Protein 6RGN (pdb70)

Foldseek 3Di:
DVLLLQLQLVDCVLVVLLDDPVRPDDDPLVVQLVVLSNVCSVVRNQDLPSLVSNVVSLVCCCVPPVVSCVVRVPCVVSNVVNSVVSVVVNVVD

B-factor: mean 24.51, std 10.78, range [9.85, 60.2]

Radius of gyration: 12.69 Å; Cα contacts (8 Å, |Δi|>4): 89; chains: 1; bounding box: 38×23×26 Å

Sequence (93 aa):
HPSMRLLEPNNDEFVRSVASPRLHHSSEALREEVKHDVRQFQASGDRRSLQQLRDLEVALNHWEASQPREFAKRGGMVAELRTAIDAYKQQLHEQ

Solvent-accessible surface area: 5615 Å² total; per-residue (Å²): 129,104,0,37,71,1,0,88,63,146,28,61,44,2,31,159,40,0,62,17,126,172,154,89,143,18,12,133,8,0,111,87,0,55,94,8,1,88,77,0,8,79,41,37,15,175,36,43,128,42,0,115,62,0,50,94,10,0,67,104,0,78,82,51,66,90,215,24,33,87,113,14,12,79,49,3,76,54,0,62,56,0,2,93,16,9,48,110,86,35,108,121,176

Nearest PDB structures (foldseek):
  6rgn-assembly1_A  TM=1.011E+00  e=4.089E-13  Bordetella pertussis

Secondary structure (DSSP, 8-state):
-GGGGGGSTT--HHHHHT--TT-PPPPHHHHHHHHHHHHHHHTTS--HHHHHHHHHHHHHHHHH-HHHHHHH-TTHHHHHHHHHHHHHHHHH-

Organism: Bordetella pertussis (strain Tohama I / ATCC BAA-589 / NCTC 13251) (NCBI:txid257313)

Structure (mmCIF, N/CA/C/O backbone):
data_6RGN
#
_entry.id   6RGN
#
_cell.length_a   51.428
_cell.length_b   51.428
_cell.length_c   82.712
_cell.angle_alpha   90.00
_cell.angle_beta   90.00
_cell.angle_gamma   90.00
#
_symmetry.space_group_name_H-M   'P 43 21 2'
#
loop_
_entity.id
_entity.type
_entity.pdbx_description
1 polymer 'DUF3120 domain-containing protein'
2 non-polymer 'SULFATE ION'
3 non-polymer 'SODIUM ION'
4 water water
#
loop_
_atom_site.group_PDB
_atom_site.id
_atom_site.type_symbol
_atom_site.label_atom_id
_atom_site.label_alt_id
_atom_site.label_comp_id
_atom_site.label_asym_id
_atom_site.label_entity_id
_atom_site.label_seq_id
_atom_site.pdbx_PDB_ins_code
_atom_site.Cartn_x
_atom_site.Cartn_y
_atom_site.Cartn_z
_atom_site.occupancy
_atom_site.B_iso_or_equiv
_atom_site.auth_seq_id
_atom_site.auth_comp_id
_atom_site.auth_asym_id
_atom_site.auth_atom_id
_atom_site.pdbx_PDB_model_num
ATOM 1 N N . HIS A 1 49 ? -4.650 12.620 -12.240 1.00 53.78 29 HIS A N 1
ATOM 2 C CA . HIS A 1 49 ? -3.528 13.297 -11.553 1.00 51.65 29 HIS A CA 1
ATOM 3 C C . HIS A 1 49 ? -2.321 13.413 -12.491 1.00 48.66 29 HIS A C 1
ATOM 4 O O . HIS A 1 49 ? -1.754 12.401 -12.885 1.00 44.81 29 HIS A O 1
ATOM 11 N N . PRO A 1 50 ? -1.876 14.641 -12.854 1.00 48.03 30 PRO A N 1
ATOM 12 C CA . PRO A 1 50 ? -0.769 14.820 -13.795 1.00 45.25 30 PRO A CA 1
ATOM 13 C C . PRO A 1 50 ? 0.594 14.249 -13.387 1.00 40.16 30 PRO A C 1
ATOM 14 O O . PRO A 1 50 ? 1.377 14.056 -14.325 1.00 39.43 30 PRO A O 1
ATOM 18 N N . SER A 1 51 ? 0.843 13.975 -12.081 1.00 35.17 31 SER A N 1
ATOM 19 C CA . SER A 1 51 ? 2.028 13.239 -11.569 1.00 30.39 31 SER A CA 1
ATOM 20 C C . SER A 1 51 ? 2.160 11.914 -12.323 1.00 27.61 31 SER A C 1
ATOM 21 O O . SER A 1 51 ? 3.329 11.509 -12.559 1.00 23.85 31 SER A O 1
ATOM 24 N N . MET A 1 52 ? 1.022 11.262 -12.617 1.00 27.27 32 MET A N 1
ATOM 25 C CA . MET A 1 52 ? 1.023 9.924 -13.260 1.00 26.96 32 MET A CA 1
ATOM 26 C C . MET A 1 52 ? 1.804 9.935 -14.586 1.00 26.69 32 MET A C 1
ATOM 27 O O . MET A 1 52 ? 2.227 8.836 -15.000 1.00 26.14 32 MET A O 1
ATOM 32 N N . ARG A 1 53 ? 2.018 11.090 -15.228 1.00 27.36 33 ARG A N 1
ATOM 33 C CA . ARG A 1 53 ? 2.771 11.093 -16.513 1.00 28.30 33 ARG A CA 1
ATOM 34 C C . ARG A 1 53 ? 4.165 10.526 -16.237 1.00 25.42 33 ARG A C 1
ATOM 35 O O . ARG A 1 53 ? 4.698 9.898 -17.126 1.00 25.48 33 ARG A O 1
ATOM 43 N N . LEU A 1 54 ? 4.682 10.657 -15.014 1.00 22.54 34 LEU A N 1
ATOM 44 C CA . LEU A 1 54 ? 6.064 10.280 -14.700 1.00 20.93 34 LEU A CA 1
ATOM 45 C C . LEU A 1 54 ? 6.282 8.763 -14.782 1.00 19.68 34 LEU A C 1
ATOM 46 O O . LEU A 1 54 ? 7.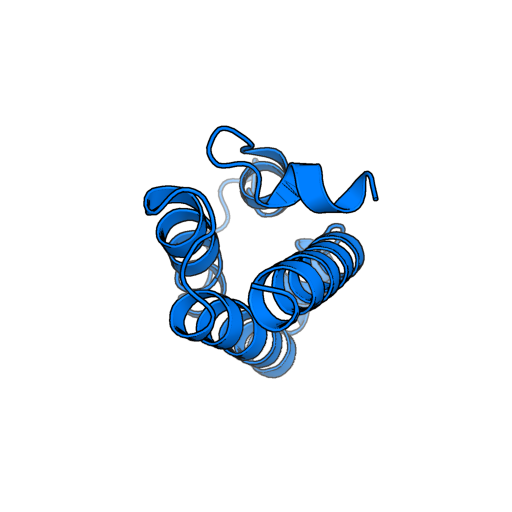474 8.364 -14.948 1.00 18.74 34 LEU A O 1
ATOM 51 N N . LEU A 1 55 ? 5.239 7.931 -14.697 1.00 19.24 35 LEU A N 1
ATOM 52 C CA . LEU A 1 55 ? 5.461 6.489 -14.877 1.00 19.79 35 LEU A CA 1
ATOM 53 C C . LEU A 1 55 ? 4.692 5.949 -16.078 1.00 21.80 35 LEU A C 1
ATOM 54 O O . LEU A 1 55 ? 4.695 4.707 -16.242 1.00 22.58 35 LEU A O 1
ATOM 59 N N . GLU A 1 56 ? 4.085 6.813 -16.873 1.00 24.28 36 GLU A N 1
ATOM 60 C CA . GLU A 1 56 ? 3.590 6.466 -18.225 1.00 27.21 36 GLU A CA 1
ATOM 61 C C . GLU A 1 56 ? 4.760 5.831 -18.970 1.00 26.36 36 GLU A C 1
ATOM 62 O O . GLU A 1 56 ? 5.885 6.321 -18.837 1.00 24.45 36 GLU A O 1
ATOM 68 N N . PRO A 1 57 ? 4.548 4.690 -19.677 1.00 26.40 37 PRO A N 1
ATOM 69 C CA . PRO A 1 57 ? 5.664 3.863 -20.112 1.00 26.14 37 PRO A CA 1
ATOM 70 C C . PRO A 1 57 ? 6.670 4.567 -21.004 1.00 26.98 37 PRO A C 1
ATOM 71 O O . PRO A 1 57 ? 7.815 4.310 -20.768 1.00 26.84 37 PRO A O 1
ATOM 75 N N . ASN A 1 58 ? 6.245 5.487 -21.868 1.00 28.30 38 ASN A N 1
ATOM 76 C CA . ASN A 1 58 ? 7.157 6.240 -22.743 1.00 30.02 38 ASN A CA 1
ATOM 77 C C . ASN A 1 58 ? 7.833 7.435 -22.059 1.00 28.33 38 ASN A C 1
ATOM 78 O O . ASN A 1 58 ? 8.680 7.998 -22.706 1.00 30.15 38 ASN A O 1
ATOM 83 N N . ASN A 1 59 ? 7.433 7.839 -20.861 1.00 25.14 39 ASN A N 1
ATOM 84 C CA . ASN A 1 59 ? 7.888 9.099 -20.222 1.00 24.31 39 ASN A CA 1
ATOM 85 C C . ASN A 1 59 ? 9.341 8.945 -19.732 1.00 22.93 39 ASN A C 1
ATOM 86 O O . ASN A 1 59 ? 9.662 7.905 -19.170 1.00 21.40 39 ASN A O 1
ATOM 91 N N . ASP A 1 60 ? 10.208 9.902 -20.023 1.00 24.44 40 ASP A N 1
ATOM 92 C CA . ASP A 1 60 ? 11.635 9.898 -19.605 1.00 24.04 40 ASP A CA 1
ATOM 93 C C . ASP A 1 60 ? 11.942 11.098 -18.674 1.00 23.30 40 ASP A C 1
ATOM 94 O O . ASP A 1 60 ? 13.120 11.355 -18.415 1.00 22.07 40 ASP A O 1
ATOM 99 N N . GLU A 1 61 ? 10.935 11.848 -18.215 1.00 23.07 41 GLU A N 1
ATOM 100 C CA . GLU A 1 61 ? 11.204 13.084 -17.433 1.00 23.13 41 GLU A CA 1
ATOM 101 C C . GLU A 1 61 ? 11.937 12.769 -16.130 1.00 20.34 41 GLU A C 1
ATOM 102 O O . GLU A 1 61 ? 12.946 13.447 -15.808 1.00 20.15 41 GLU A O 1
ATOM 108 N N . PHE A 1 62 ? 11.538 11.744 -15.412 1.00 18.58 42 PHE A N 1
ATOM 109 C CA . PHE A 1 62 ? 12.199 11.394 -14.136 1.00 16.20 42 PHE A CA 1
ATOM 110 C C . PHE A 1 62 ? 13.671 11.039 -14.385 1.00 16.39 42 PHE A C 1
ATOM 111 O O . PHE A 1 62 ? 14.590 11.678 -13.765 1.00 15.12 42 PHE A O 1
ATOM 119 N N . VAL A 1 63 ? 13.930 10.076 -15.267 1.00 16.68 43 VAL A N 1
ATOM 120 C CA . VAL A 1 63 ? 15.350 9.707 -15.558 1.00 17.87 43 VAL A CA 1
ATOM 121 C C . VAL A 1 63 ? 16.108 10.926 -16.104 1.00 19.31 43 VAL A C 1
ATOM 122 O O . VAL A 1 63 ? 17.337 11.028 -15.863 1.00 19.60 43 VAL A O 1
ATOM 126 N N . ARG A 1 64 ? 15.524 11.803 -16.902 1.00 21.65 44 ARG A N 1
ATOM 127 C CA . ARG A 1 64 ? 16.300 13.016 -17.323 1.00 23.93 44 ARG A CA 1
ATOM 128 C C . ARG A 1 64 ? 16.673 13.852 -16.081 1.00 21.67 44 ARG A C 1
ATOM 129 O O . ARG A 1 64 ? 17.720 14.535 -16.119 1.00 21.64 44 ARG A O 1
ATOM 137 N N . SER A 1 65 ? 15.777 13.950 -15.102 1.00 18.89 45 SER A N 1
ATOM 138 C CA . SER A 1 65 ? 15.902 14.880 -13.945 1.00 18.03 45 SER A CA 1
ATOM 139 C C . SER A 1 65 ? 17.057 14.423 -13.041 1.00 17.33 45 SER A C 1
ATOM 140 O O . SER A 1 65 ? 17.628 15.271 -12.343 1.00 17.27 45 SER A O 1
ATOM 143 N N . VAL A 1 66 ? 17.369 13.118 -13.049 1.00 17.18 46 VAL A N 1
ATOM 144 C CA . VAL A 1 66 ? 18.492 12.540 -12.269 1.00 16.81 46 VAL A CA 1
ATOM 145 C C . VAL A 1 66 ? 19.765 12.351 -13.127 1.00 19.26 46 VAL A C 1
ATOM 146 O O . VAL A 1 66 ? 20.735 11.725 -12.589 1.00 19.20 46 VAL A O 1
ATOM 150 N N . ALA A 1 67 ? 19.811 12.833 -14.360 1.00 21.25 47 ALA A N 1
ATOM 151 C CA . ALA A 1 67 ? 21.047 12.901 -15.186 1.00 23.74 47 ALA A CA 1
ATOM 152 C C . ALA A 1 67 ? 22.012 13.964 -14.662 1.00 24.54 47 ALA A C 1
ATOM 153 O O . ALA A 1 67 ? 21.534 14.963 -14.073 1.00 24.35 47 ALA A O 1
ATOM 155 N N . SER A 1 68 ? 23.321 13.718 -14.810 1.00 25.42 48 SER A N 1
ATOM 156 C CA . SER A 1 68 ? 24.393 14.707 -14.532 1.00 27.81 48 SER A CA 1
ATOM 157 C C . SER A 1 68 ? 25.004 15.156 -15.848 1.00 30.18 48 SER A C 1
ATOM 158 O O . SER A 1 68 ? 25.751 14.391 -16.449 1.00 33.73 48 SER A O 1
ATOM 161 N N . PRO A 1 69 ? 24.740 16.388 -16.348 1.00 31.49 49 PRO A N 1
ATOM 162 C CA . PRO A 1 69 ? 25.410 16.859 -17.553 1.00 34.46 49 PRO A CA 1
ATOM 163 C C . PRO A 1 69 ? 26.925 17.041 -17.353 1.00 36.17 49 PRO A C 1
ATOM 164 O O . PRO A 1 69 ? 27.666 16.887 -18.307 1.00 36.97 49 PRO A O 1
ATOM 168 N N . ARG A 1 70 ? 27.368 17.327 -16.126 1.00 34.99 50 ARG A N 1
ATOM 169 C CA . ARG A 1 70 ? 28.824 17.447 -15.816 1.00 37.45 50 ARG A CA 1
ATOM 170 C C . ARG A 1 70 ? 29.452 16.028 -15.781 1.00 39.37 50 ARG A C 1
ATOM 171 O O . ARG A 1 70 ? 30.690 15.928 -15.669 1.00 40.85 50 ARG A O 1
ATOM 179 N N . LEU A 1 71 ? 28.614 14.990 -15.932 1.00 40.70 51 LEU A N 1
ATOM 180 C CA . LEU A 1 71 ? 28.948 13.551 -16.183 1.00 43.14 51 LEU A CA 1
ATOM 181 C C . LEU A 1 71 ? 29.467 12.902 -14.891 1.00 42.97 51 LEU A C 1
ATOM 182 O O . LEU A 1 71 ? 30.114 11.862 -14.949 1.00 43.53 51 LEU A O 1
ATOM 187 N N . HIS A 1 72 ? 29.154 13.474 -13.736 1.00 41.88 52 HIS A N 1
ATOM 188 C CA . HIS A 1 72 ? 29.327 12.767 -12.438 1.00 39.84 52 HIS A CA 1
ATOM 189 C C . HIS A 1 72 ? 28.645 11.382 -12.527 1.00 39.08 52 HIS A C 1
ATOM 190 O O . HIS A 1 72 ? 27.473 11.311 -12.982 1.00 38.12 52 HIS A O 1
ATOM 197 N N . HIS A 1 73 ? 29.334 10.312 -12.113 1.00 40.27 53 HIS A N 1
ATOM 198 C CA . HIS A 1 73 ? 28.819 8.912 -12.116 1.00 40.49 53 HIS A CA 1
ATOM 199 C C . HIS A 1 73 ? 27.612 8.828 -11.147 1.00 35.36 53 HIS A C 1
ATOM 200 O O . HIS A 1 73 ? 27.644 9.527 -10.090 1.00 35.23 53 HIS A O 1
ATOM 207 N N . SER A 1 74 ? 26.553 8.083 -11.497 1.00 29.61 54 SER A N 1
ATOM 208 C CA . SER A 1 74 ? 25.413 7.839 -10.584 1.00 26.36 54 SER A CA 1
ATOM 209 C C . SER A 1 74 ? 25.782 6.754 -9.562 1.00 24.54 54 SER A C 1
ATOM 210 O O . SER A 1 74 ? 26.462 5.816 -9.941 1.00 25.27 54 SER A O 1
ATOM 213 N N . SER A 1 75 ? 25.371 6.895 -8.314 1.00 21.37 55 SER A N 1
ATOM 214 C CA . SER A 1 75 ? 25.556 5.863 -7.265 1.00 21.38 55 SER A C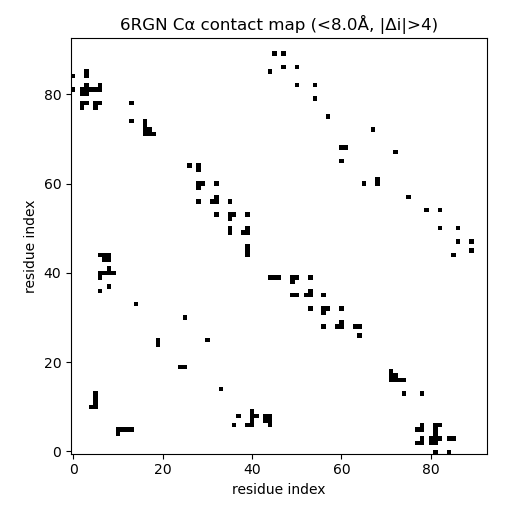A 1
ATOM 215 C C . SER A 1 75 ? 24.787 4.614 -7.695 1.00 20.89 55 SER A C 1
ATOM 216 O O . SER A 1 75 ? 23.839 4.744 -8.492 1.00 18.97 55 SER A O 1
ATOM 219 N N . GLU A 1 76 ? 25.163 3.468 -7.137 1.00 22.75 56 GLU A N 1
ATOM 220 C CA . GLU A 1 76 ? 24.472 2.169 -7.357 1.00 23.90 56 GLU A CA 1
ATOM 221 C C . GLU A 1 76 ? 23.027 2.373 -6.918 1.00 20.70 56 GLU A C 1
ATOM 222 O O . GLU A 1 76 ? 22.146 1.892 -7.608 1.00 20.00 56 GLU A O 1
ATOM 228 N N . ALA A 1 77 ? 22.793 3.113 -5.841 1.00 18.54 57 ALA A N 1
ATOM 229 C CA . ALA A 1 77 ? 21.429 3.344 -5.300 1.00 16.56 57 ALA A CA 1
ATOM 230 C C . ALA A 1 77 ? 20.591 4.074 -6.361 1.00 14.95 57 ALA A C 1
ATOM 231 O O . ALA A 1 77 ? 19.439 3.677 -6.567 1.00 13.62 57 ALA A O 1
ATOM 233 N N . LEU A 1 78 ? 21.179 5.051 -7.035 1.00 15.07 58 LEU A N 1
ATOM 234 C CA . LEU A 1 78 ? 20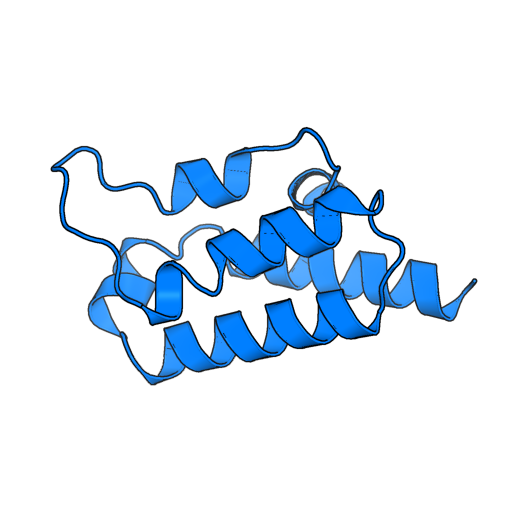.447 5.868 -8.047 1.00 14.74 58 LEU A CA 1
ATOM 235 C C . LEU A 1 78 ? 20.255 4.968 -9.280 1.00 16.05 58 LEU A C 1
ATOM 236 O O . LEU A 1 78 ? 19.173 5.046 -9.860 1.00 16.40 58 LEU A O 1
ATOM 241 N N . ARG A 1 79 ? 21.232 4.160 -9.681 1.00 17.78 59 ARG A N 1
ATOM 242 C CA . ARG A 1 79 ? 21.084 3.262 -10.867 1.00 19.82 59 ARG A CA 1
ATOM 243 C C . ARG A 1 79 ? 19.946 2.257 -10.617 1.00 18.78 59 ARG A C 1
ATOM 244 O O . ARG A 1 79 ? 19.167 2.023 -11.507 1.00 17.50 59 ARG A O 1
ATOM 252 N N . GLU A 1 80 ? 19.798 1.773 -9.383 1.00 18.83 60 GLU A N 1
ATOM 253 C CA A GLU A 1 80 ? 18.678 0.855 -9.043 0.50 18.61 60 GLU A CA 1
ATOM 254 C CA B GLU A 1 80 ? 18.690 0.861 -8.994 0.50 18.63 60 GLU A CA 1
ATOM 255 C C . GLU A 1 80 ? 17.346 1.601 -9.123 1.00 17.22 60 GLU A C 1
ATOM 256 O O . GLU A 1 80 ? 16.365 1.013 -9.572 1.00 16.98 60 GLU A O 1
ATOM 267 N N . VAL A 1 81 ? 17.285 2.845 -8.670 1.00 15.70 61 VAL A N 1
ATOM 268 C CA . VAL A 1 81 ? 16.052 3.641 -8.825 1.00 14.19 61 VAL A CA 1
ATOM 269 C C . VAL A 1 81 ? 15.682 3.733 -10.302 1.00 14.87 61 VAL A C 1
ATOM 270 O O . VAL A 1 81 ? 14.468 3.564 -10.604 1.00 13.81 61 VAL A O 1
ATOM 274 N N . LYS A 1 82 ? 16.622 4.154 -11.146 1.00 15.24 62 LYS A N 1
ATOM 275 C CA . LYS A 1 82 ? 16.312 4.367 -12.587 1.00 16.43 62 LYS A CA 1
ATOM 276 C C . LYS A 1 82 ? 15.857 3.049 -13.206 1.00 16.62 62 LYS A C 1
ATOM 277 O O . LYS A 1 82 ? 14.810 3.030 -13.924 1.00 16.44 62 LYS A O 1
ATOM 283 N N . HIS A 1 83 ? 16.543 1.974 -12.847 1.00 16.43 63 HIS A N 1
ATOM 284 C CA . HIS A 1 83 ? 16.193 0.646 -13.377 1.00 17.30 63 HIS A CA 1
ATOM 285 C C . HIS A 1 83 ? 14.768 0.281 -12.935 1.00 16.26 63 HIS A C 1
ATOM 286 O O . HIS A 1 83 ? 14.034 -0.330 -13.721 1.00 16.72 63 HIS A O 1
ATOM 293 N N . ASP A 1 84 ? 14.432 0.512 -11.683 1.00 15.47 64 ASP A N 1
ATOM 294 C CA . ASP A 1 84 ? 13.079 0.195 -11.181 1.00 15.15 64 ASP A CA 1
ATOM 295 C C . ASP A 1 84 ? 11.980 1.040 -11.858 1.00 14.75 64 ASP A C 1
ATOM 296 O O . ASP A 1 84 ? 10.856 0.516 -12.035 1.00 14.86 64 ASP A O 1
ATOM 301 N N . VAL A 1 85 ? 12.217 2.321 -12.117 1.00 13.90 65 VAL A N 1
ATOM 302 C CA . VAL A 1 85 ? 11.294 3.163 -12.920 1.00 14.19 65 VAL A CA 1
ATOM 303 C C . VAL A 1 85 ? 11.031 2.440 -14.256 1.00 15.60 65 VAL A C 1
ATOM 304 O O . VAL A 1 85 ? 9.849 2.210 -14.601 1.00 15.38 65 VAL A O 1
ATOM 308 N N . ARG A 1 86 ? 12.086 2.055 -14.960 1.00 16.51 66 ARG A N 1
ATOM 309 C CA . ARG A 1 86 ? 11.964 1.422 -16.308 1.00 18.49 66 ARG A CA 1
ATOM 310 C C . ARG A 1 86 ? 11.277 0.042 -16.231 1.00 18.09 66 ARG A C 1
ATOM 311 O O . ARG A 1 86 ? 10.540 -0.353 -17.183 1.00 18.46 66 ARG A O 1
ATOM 319 N N . GLN A 1 87 ? 11.557 -0.717 -15.178 1.00 17.01 67 GLN A N 1
ATOM 320 C CA . GLN A 1 87 ? 10.954 -2.056 -15.033 1.00 17.95 67 GLN A CA 1
ATOM 321 C C . GLN A 1 87 ? 9.442 -1.851 -14.830 1.00 17.28 67 GLN A C 1
ATOM 322 O O . GLN A 1 87 ? 8.669 -2.609 -15.411 1.00 17.66 67 GLN A O 1
ATOM 328 N N . PHE A 1 88 ? 9.024 -0.938 -13.956 1.00 15.82 68 PHE A N 1
ATOM 329 C CA . PHE A 1 88 ? 7.581 -0.697 -13.747 1.00 15.72 68 PHE A CA 1
ATOM 330 C C . PHE A 1 88 ? 6.917 -0.325 -15.087 1.00 17.10 68 PHE A C 1
ATOM 331 O O . PHE A 1 88 ? 5.932 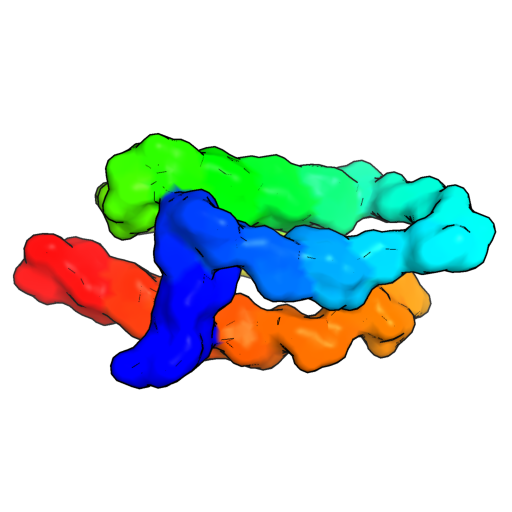-0.948 -15.441 1.00 17.76 68 PHE A O 1
ATOM 339 N N . GLN A 1 89 ? 7.521 0.601 -15.834 1.00 17.35 69 GLN A N 1
ATOM 340 C CA . GLN A 1 89 ? 7.057 1.079 -17.159 1.00 19.28 69 GLN A CA 1
ATOM 341 C C . GLN A 1 89 ? 6.954 -0.079 -18.139 1.00 21.34 69 GLN A C 1
ATOM 342 O O . GLN A 1 89 ? 5.976 -0.115 -18.924 1.00 22.74 69 GLN A O 1
ATOM 348 N N . ALA A 1 90 ? 7.928 -0.991 -18.108 1.00 21.82 70 ALA A N 1
ATOM 349 C CA . ALA A 1 90 ? 8.072 -2.057 -19.122 1.00 24.93 70 ALA A CA 1
ATOM 350 C C . ALA A 1 90 ? 6.764 -2.858 -19.255 1.00 27.04 70 ALA A C 1
ATOM 351 O O . ALA A 1 90 ? 6.364 -3.103 -20.389 1.00 29.60 70 ALA A O 1
ATOM 353 N N . SER A 1 91 ? 6.076 -3.131 -18.137 1.00 28.58 71 SER A N 1
ATOM 354 C CA . SER A 1 91 ? 4.787 -3.895 -18.110 1.00 30.58 71 SER A CA 1
ATOM 355 C C . SER A 1 91 ? 3.599 -3.004 -18.495 1.00 29.94 71 SER A C 1
ATOM 356 O O . SER A 1 91 ? 2.521 -3.540 -18.753 1.00 34.25 71 SER A O 1
ATOM 359 N N . GLY A 1 92 ? 3.802 -1.721 -18.715 1.00 27.64 72 GLY A N 1
ATOM 360 C CA . GLY A 1 92 ? 2.672 -0.815 -18.889 1.00 26.87 72 GLY A CA 1
ATOM 361 C C . GLY A 1 92 ? 2.002 -0.680 -17.528 1.00 24.25 72 GLY A C 1
ATOM 362 O O . GLY A 1 92 ? 0.821 -0.704 -17.477 1.00 24.04 72 GLY A O 1
ATOM 363 N N . ASP A 1 93 ? 2.803 -0.511 -16.483 1.00 21.71 73 ASP A N 1
ATOM 364 C CA . ASP A 1 93 ? 2.382 -0.025 -15.152 1.00 19.83 73 ASP A CA 1
ATOM 365 C C . ASP A 1 93 ? 1.465 -1.045 -14.473 1.00 19.93 73 ASP A C 1
ATOM 366 O O . ASP A 1 93 ? 0.576 -0.597 -13.673 1.00 19.50 73 ASP A O 1
ATOM 371 N N . ARG A 1 94 ? 1.707 -2.342 -14.606 1.00 19.87 74 ARG A N 1
ATOM 372 C CA A ARG A 1 94 ? 0.738 -3.357 -14.114 0.50 20.73 74 ARG A CA 1
ATOM 373 C CA B ARG A 1 94 ? 0.747 -3.382 -14.136 0.50 20.91 74 ARG A CA 1
ATOM 374 C C . ARG A 1 94 ? 1.204 -4.040 -12.828 1.00 20.04 74 ARG A C 1
ATOM 375 O O . ARG A 1 94 ? 0.389 -4.773 -12.232 1.00 20.52 74 ARG A O 1
ATOM 390 N N . SER A 1 95 ? 2.458 -3.860 -12.414 1.00 19.07 75 SER A N 1
ATOM 391 C CA . SER A 1 95 ? 3.013 -4.629 -11.263 1.00 19.08 75 SER A CA 1
ATOM 392 C C . SER A 1 95 ? 3.012 -3.852 -9.946 1.00 18.41 75 SER A C 1
ATOM 393 O O . SER A 1 95 ?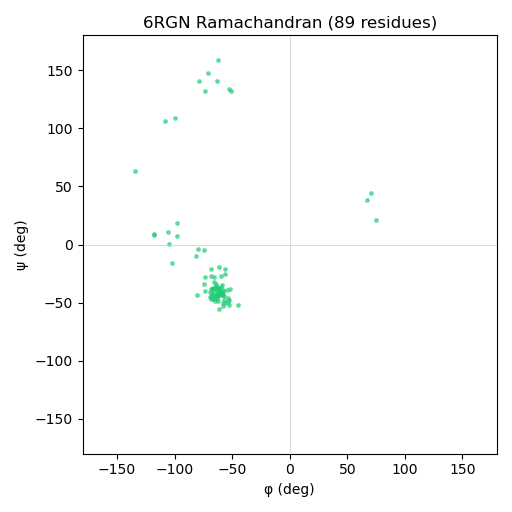 3.843 -2.961 -9.841 1.00 16.70 75 SER A O 1
ATOM 396 N N . LEU A 1 96 ? 2.157 -4.176 -8.951 1.00 19.60 76 LEU A N 1
ATOM 397 C CA . LEU A 1 96 ? 2.249 -3.542 -7.578 1.00 20.04 76 LEU A CA 1
ATOM 398 C C . LEU A 1 96 ? 3.558 -3.982 -6.912 1.00 19.98 76 LEU A C 1
ATOM 399 O O . LEU A 1 96 ? 4.215 -3.120 -6.268 1.00 19.29 76 LEU A O 1
ATOM 404 N N . GLN A 1 97 ? 4.044 -5.198 -7.178 1.00 22.01 77 GLN A N 1
ATOM 405 C CA . GLN A 1 97 ? 5.319 -5.648 -6.557 1.00 22.82 77 GLN A CA 1
ATOM 406 C C . GLN A 1 97 ? 6.469 -4.781 -7.078 1.00 20.91 77 GLN A C 1
ATOM 407 O O . GLN A 1 97 ? 7.285 -4.302 -6.290 1.00 19.38 77 GLN A O 1
ATOM 413 N N . GLN A 1 98 ? 6.525 -4.544 -8.379 1.00 21.03 78 GLN A N 1
ATOM 414 C CA . GLN A 1 98 ? 7.570 -3.660 -8.972 1.00 20.21 78 GLN A CA 1
ATOM 415 C C . GLN A 1 98 ? 7.422 -2.223 -8.434 1.00 18.40 78 GLN A C 1
ATOM 416 O O . GLN A 1 98 ? 8.430 -1.497 -8.246 1.00 16.68 78 GLN A O 1
ATOM 422 N N . LEU A 1 99 ? 6.196 -1.760 -8.231 1.00 18.04 79 LEU A N 1
ATOM 423 C CA . LEU A 1 99 ? 5.949 -0.356 -7.822 1.00 17.33 79 LEU A CA 1
ATOM 424 C C . LEU A 1 99 ? 6.472 -0.191 -6.402 1.00 16.98 79 LEU A C 1
ATOM 425 O O . LEU A 1 99 ? 7.110 0.862 -6.104 1.00 17.08 79 LEU A O 1
ATOM 430 N N . ARG A 1 100 ? 6.174 -1.170 -5.548 1.00 17.52 80 ARG A N 1
ATOM 431 C CA . ARG A 1 100 ? 6.722 -1.271 -4.173 1.00 18.55 80 ARG A CA 1
ATOM 432 C C . ARG A 1 100 ? 8.256 -1.213 -4.215 1.00 18.14 80 ARG A C 1
ATOM 433 O O . ARG A 1 100 ? 8.835 -0.415 -3.458 1.00 17.24 80 ARG A O 1
ATOM 441 N N . ASP A 1 101 ? 8.879 -1.952 -5.110 1.00 18.25 81 ASP A N 1
ATOM 442 C CA . ASP A 1 101 ? 10.354 -2.011 -5.173 1.00 18.61 81 ASP A CA 1
ATOM 443 C C . ASP A 1 101 ? 10.879 -0.616 -5.473 1.00 16.39 81 ASP A C 1
ATOM 444 O O . ASP A 1 101 ? 11.953 -0.255 -4.911 1.00 15.47 81 ASP A O 1
ATOM 449 N N . LEU A 1 102 ? 10.226 0.086 -6.422 1.00 15.28 82 LEU A N 1
ATOM 450 C CA . LEU A 1 102 ? 10.630 1.460 -6.761 1.00 14.76 82 LEU A CA 1
ATOM 451 C C . LEU A 1 102 ? 10.549 2.370 -5.525 1.00 14.18 82 LEU A C 1
ATOM 452 O O . LEU A 1 102 ? 11.462 3.187 -5.272 1.00 13.00 82 LEU A O 1
ATOM 457 N N . GLU A 1 103 ? 9.499 2.247 -4.751 1.00 14.77 83 GLU A N 1
ATOM 458 C CA . GLU A 1 103 ? 9.293 3.106 -3.569 1.00 15.02 83 GLU A CA 1
ATOM 459 C C . GLU A 1 103 ? 10.400 2.839 -2.526 1.00 15.00 83 GLU A C 1
ATOM 460 O O . GLU A 1 103 ? 10.996 3.839 -2.031 1.00 14.37 83 GLU A O 1
ATOM 466 N N . VAL A 1 104 ? 10.721 1.573 -2.275 1.00 15.46 84 VAL A N 1
ATOM 467 C CA . VAL A 1 104 ? 11.794 1.132 -1.335 1.00 16.46 84 VAL A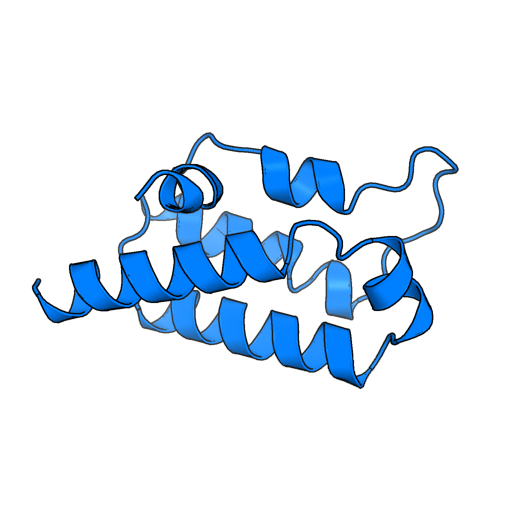 CA 1
ATOM 468 C C . VAL A 1 104 ? 13.158 1.664 -1.855 1.00 15.93 84 VAL A C 1
ATOM 469 O O . VAL A 1 104 ? 13.980 2.161 -1.043 1.00 16.91 84 VAL A O 1
ATOM 473 N N . ALA A 1 105 ? 13.379 1.599 -3.162 1.00 14.73 85 ALA A N 1
ATOM 474 C CA . ALA A 1 105 ? 14.638 1.982 -3.833 1.00 14.25 85 ALA A CA 1
ATOM 475 C C . ALA A 1 105 ? 14.844 3.493 -3.705 1.00 13.40 85 ALA A C 1
ATOM 476 O O . ALA A 1 105 ? 15.959 3.889 -3.376 1.00 14.18 85 ALA A O 1
ATOM 478 N N . LEU A 1 106 ? 13.776 4.298 -3.790 1.00 12.58 86 LEU A N 1
ATOM 479 C CA . LEU A 1 106 ? 13.828 5.753 -3.490 1.00 11.88 86 LEU A CA 1
ATOM 480 C C . LEU A 1 106 ? 14.188 6.012 -2.025 1.00 11.68 86 LEU A C 1
ATOM 481 O O . LEU A 1 106 ? 15.096 6.878 -1.794 1.00 11.01 86 LEU A O 1
ATOM 486 N N . ASN A 1 107 ? 13.628 5.260 -1.052 1.00 11.95 87 ASN A N 1
ATOM 487 C CA . ASN A 1 107 ? 14.015 5.404 0.366 1.00 12.54 87 ASN A CA 1
ATOM 488 C C . ASN A 1 107 ? 15.497 5.039 0.539 1.00 13.63 87 ASN A C 1
ATOM 489 O O . ASN A 1 107 ? 16.216 5.788 1.232 1.00 13.46 87 ASN A O 1
ATOM 494 N N . HIS A 1 108 ? 15.951 3.920 -0.064 1.00 14.32 88 HIS A N 1
ATOM 495 C CA . HIS A 1 108 ? 17.375 3.514 0.036 1.00 15.17 88 HIS A CA 1
ATOM 496 C C . HIS A 1 108 ? 18.282 4.627 -0.509 1.00 14.25 88 HIS A C 1
ATOM 497 O O . HIS A 1 108 ? 19.354 4.850 0.079 1.00 13.99 88 HIS A O 1
ATOM 504 N N . TRP A 1 109 ? 17.919 5.224 -1.638 1.00 12.57 89 TRP A N 1
ATOM 505 C CA . TRP A 1 109 ? 18.726 6.309 -2.257 1.00 12.64 89 TRP A CA 1
ATOM 506 C C . TRP A 1 109 ? 18.791 7.513 -1.300 1.00 13.18 89 TRP A C 1
ATOM 507 O O . TRP A 1 109 ? 19.894 8.064 -1.099 1.00 12.83 89 TRP A O 1
ATOM 518 N N . GLU A 1 110 ? 17.625 7.930 -0.770 1.00 13.09 90 GLU A N 1
ATOM 519 C CA . GLU A 1 110 ? 17.543 9.069 0.167 1.00 13.32 90 GLU A CA 1
ATOM 520 C C . GLU A 1 110 ? 18.353 8.784 1.423 1.00 14.29 90 GLU A C 1
ATOM 521 O O . GLU A 1 110 ? 18.999 9.714 1.869 1.00 15.19 90 GLU A O 1
ATOM 527 N N . ALA A 1 111 ? 18.298 7.573 1.965 1.00 15.16 91 ALA A N 1
ATOM 528 C CA . ALA A 1 111 ? 19.054 7.214 3.178 1.00 16.36 91 ALA A CA 1
ATOM 529 C C . ALA A 1 111 ? 20.553 7.202 2.881 1.00 16.67 91 ALA A C 1
ATOM 530 O O . ALA A 1 111 ? 21.290 7.558 3.798 1.00 17.98 91 ALA A O 1
ATOM 532 N N . SER A 1 112 ? 21.012 6.651 1.741 1.00 15.42 92 SER A N 1
ATOM 533 C CA . SER A 1 112 ? 22.430 6.175 1.625 1.00 16.64 92 SER A CA 1
ATOM 534 C C . SER A 1 112 ? 23.310 7.168 0.843 1.00 16.16 92 SER A C 1
ATOM 535 O O . SER A 1 112 ? 24.568 7.047 0.870 1.00 17.29 92 SER A O 1
ATOM 538 N N . GLN A 1 113 ? 22.696 8.096 0.113 1.00 14.88 93 GLN A N 1
ATOM 539 C CA . GLN A 1 113 ? 23.420 9.044 -0.773 1.00 15.32 93 GLN A CA 1
ATOM 540 C C . GLN A 1 113 ? 22.851 10.438 -0.538 1.00 14.31 93 GLN A C 1
ATOM 541 O O . GLN A 1 113 ? 22.225 11.048 -1.418 1.00 13.26 93 GLN A O 1
ATOM 547 N N . PRO A 1 114 ? 22.988 11.005 0.676 1.00 14.83 94 PRO A N 1
ATOM 548 C CA . PRO A 1 114 ? 22.307 12.276 0.943 1.00 14.71 94 PRO A CA 1
ATOM 549 C C . PRO A 1 114 ? 22.680 13.390 -0.035 1.00 14.41 94 PRO A C 1
ATOM 550 O O . PRO A 1 114 ? 21.787 14.082 -0.444 1.00 13.80 94 PRO A O 1
ATOM 554 N N . ARG A 1 115 ? 23.959 13.567 -0.363 1.00 15.38 95 ARG A N 1
ATOM 555 C CA . ARG A 1 115 ? 24.380 14.737 -1.191 1.00 15.57 95 ARG A CA 1
ATOM 556 C C . ARG A 1 115 ? 23.836 14.549 -2.630 1.00 14.52 95 ARG A C 1
ATOM 557 O O . ARG A 1 115 ? 23.282 15.516 -3.178 1.00 13.51 95 ARG A O 1
ATOM 565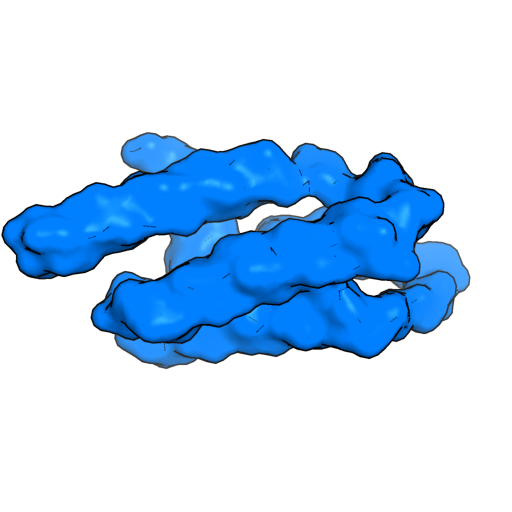 N N . GLU A 1 116 ? 23.887 13.341 -3.162 1.00 14.09 96 GLU A N 1
ATOM 566 C CA . GLU A 1 116 ? 23.369 13.065 -4.540 1.00 14.09 96 GLU A CA 1
ATOM 567 C C . GLU A 1 116 ? 21.853 13.245 -4.573 1.00 12.97 96 GLU A C 1
ATOM 568 O O . GLU A 1 116 ? 21.343 13.831 -5.566 1.00 12.38 96 GLU A O 1
ATOM 574 N N . PHE A 1 117 ? 21.179 12.752 -3.531 1.00 12.24 97 PHE A N 1
ATOM 575 C CA . PHE A 1 117 ? 19.702 12.892 -3.383 1.00 11.42 97 PHE A CA 1
ATOM 576 C C . PHE A 1 117 ? 19.282 14.374 -3.387 1.00 11.67 97 PHE A C 1
ATOM 577 O O . PHE A 1 117 ? 18.345 14.819 -4.103 1.00 10.66 97 PHE A O 1
ATOM 585 N N . ALA A 1 118 ? 19.957 15.180 -2.551 1.00 12.68 98 ALA A N 1
ATOM 586 C CA . ALA A 1 118 ? 19.643 16.606 -2.379 1.00 13.70 98 ALA A CA 1
ATOM 587 C C . ALA A 1 118 ? 19.912 17.291 -3.721 1.00 14.29 98 ALA A C 1
ATOM 588 O O . ALA A 1 118 ? 19.202 18.240 -4.113 1.00 14.54 98 ALA A O 1
ATOM 590 N N . LYS A 1 119 ? 20.941 16.820 -4.428 1.00 14.40 99 LYS A N 1
ATOM 591 C CA . LYS A 1 119 ? 21.316 17.498 -5.679 1.00 15.45 99 LYS A CA 1
ATOM 592 C C . LYS A 1 119 ? 20.416 17.076 -6.831 1.00 15.21 99 LYS A C 1
ATOM 593 O O . LYS A 1 119 ? 19.981 17.975 -7.567 1.00 15.60 99 LYS A O 1
ATOM 599 N N . ARG A 1 120 ? 20.118 15.769 -6.957 1.00 14.25 100 ARG A N 1
ATOM 600 C CA . ARG A 1 120 ? 19.478 15.199 -8.175 1.00 14.82 100 ARG A CA 1
ATOM 601 C C . ARG A 1 120 ? 18.002 14.874 -7.938 1.00 14.36 100 ARG A C 1
ATOM 602 O O . ARG A 1 120 ? 17.283 14.517 -8.897 1.00 15.04 100 ARG A O 1
ATOM 610 N N . GLY A 1 121 ? 17.499 15.134 -6.752 1.00 14.34 101 GLY A N 1
ATOM 611 C CA . GLY A 1 121 ? 16.200 14.589 -6.343 1.00 14.60 101 GLY A CA 1
ATOM 612 C C . GLY A 1 121 ? 15.042 15.527 -6.489 1.00 15.29 101 GLY A C 1
ATOM 613 O O . GLY A 1 121 ? 13.970 15.227 -5.911 1.00 16.60 101 GLY A O 1
ATOM 614 N N . GLY A 1 122 ? 15.166 16.572 -7.286 1.00 16.27 102 GLY A N 1
ATOM 615 C CA . GLY A 1 122 ? 14.103 17.572 -7.477 1.00 17.48 102 GLY A CA 1
ATOM 616 C C . GLY A 1 122 ? 12.771 17.001 -7.937 1.00 17.73 102 GLY A C 1
ATOM 617 O O . GLY A 1 122 ? 11.752 17.649 -7.667 1.00 17.88 102 GLY A O 1
ATOM 618 N N . MET A 1 123 ? 12.700 15.848 -8.614 1.00 18.01 103 MET A N 1
ATOM 619 C CA . MET A 1 123 ? 11.380 15.334 -9.073 1.00 18.93 103 MET A CA 1
ATOM 620 C C . MET A 1 123 ? 10.915 14.149 -8.211 1.00 15.99 103 MET A C 1
ATOM 621 O O . MET A 1 123 ? 9.914 13.522 -8.578 1.00 14.38 103 MET A O 1
ATOM 626 N N . VAL A 1 124 ? 11.583 13.879 -7.080 1.00 14.18 104 VAL A N 1
ATOM 627 C CA . VAL A 1 124 ? 11.236 12.719 -6.223 1.00 13.35 104 VAL A CA 1
ATOM 628 C C . VAL A 1 124 ? 9.835 12.914 -5.643 1.00 13.92 104 VAL A C 1
ATOM 629 O O . VAL A 1 124 ? 9.084 11.922 -5.699 1.00 14.56 104 VAL A O 1
ATOM 633 N N . ALA A 1 125 ? 9.489 14.069 -5.069 1.00 14.45 105 ALA A N 1
ATOM 634 C CA . ALA A 1 125 ? 8.148 14.269 -4.469 1.00 15.34 105 ALA A CA 1
ATOM 635 C C . ALA A 1 125 ? 7.084 13.897 -5.509 1.00 16.38 105 ALA A C 1
ATOM 636 O O . ALA A 1 125 ? 6.148 13.101 -5.217 1.00 17.27 105 ALA A O 1
ATOM 638 N N . GLU A 1 126 ? 7.238 14.407 -6.714 1.00 17.56 106 GLU A N 1
ATOM 639 C CA . GLU A 1 126 ? 6.271 14.163 -7.803 1.00 18.63 106 GLU A CA 1
ATOM 640 C C . GLU A 1 126 ? 6.257 12.689 -8.175 1.00 17.00 106 GLU A C 1
ATOM 641 O O . GLU A 1 126 ? 5.172 12.171 -8.368 1.00 17.53 106 GLU A O 1
ATOM 647 N N . LEU A 1 127 ? 7.390 12.023 -8.308 1.00 15.54 107 LEU A N 1
ATOM 648 C CA . LEU A 1 127 ? 7.418 10.574 -8.592 1.00 14.63 107 LEU A CA 1
ATOM 649 C C . LEU A 1 127 ? 6.718 9.802 -7.461 1.00 14.47 107 LEU A C 1
ATOM 650 O O . LEU A 1 127 ? 5.928 8.876 -7.750 1.00 13.52 107 LEU A O 1
ATOM 655 N N . ARG A 1 128 ? 6.966 10.173 -6.202 1.00 14.03 108 ARG A N 1
ATOM 656 C CA . ARG A 1 128 ? 6.293 9.485 -5.054 1.00 14.69 108 ARG A CA 1
ATOM 657 C C . ARG A 1 128 ? 4.771 9.718 -5.094 1.00 15.36 108 ARG A C 1
ATOM 658 O O . ARG A 1 128 ? 3.960 8.777 -4.753 1.00 15.80 108 ARG A O 1
ATOM 666 N N . THR A 1 129 ? 4.349 10.885 -5.556 1.00 15.62 109 THR A N 1
ATOM 667 C CA . THR A 1 129 ? 2.922 11.206 -5.723 1.00 17.05 109 THR A CA 1
ATOM 668 C C . THR A 1 129 ? 2.415 10.286 -6.851 1.00 17.05 109 THR A C 1
ATOM 669 O O . THR A 1 129 ? 1.323 9.737 -6.721 1.00 17.90 109 THR A O 1
ATOM 673 N N . ALA A 1 130 ? 3.217 10.040 -7.917 1.00 16.43 110 ALA A N 1
ATOM 674 C CA . ALA A 1 130 ? 2.757 9.197 -9.053 1.00 16.66 110 ALA A CA 1
ATOM 675 C C . ALA A 1 130 ? 2.603 7.748 -8.596 1.00 16.39 110 ALA A C 1
ATOM 676 O O . ALA A 1 130 ? 1.571 7.091 -8.991 1.00 18.24 110 ALA A O 1
ATOM 678 N N . ILE A 1 131 ? 3.615 7.244 -7.892 1.00 15.00 111 ILE A N 1
ATOM 679 C CA . ILE A 1 131 ? 3.589 5.923 -7.219 1.00 14.81 111 ILE A CA 1
ATOM 680 C C . ILE A 1 131 ? 2.258 5.726 -6.459 1.00 15.81 111 ILE A C 1
ATOM 681 O O . ILE A 1 131 ? 1.616 4.689 -6.651 1.00 16.08 111 ILE A O 1
ATOM 686 N N . ASP A 1 132 ? 1.845 6.662 -5.596 1.00 16.32 112 ASP A N 1
ATOM 687 C CA . ASP A 1 132 ? 0.624 6.541 -4.768 1.00 17.93 112 ASP A CA 1
ATOM 688 C C . ASP A 1 132 ? -0.606 6.437 -5.681 1.00 18.90 112 ASP A C 1
ATOM 689 O O . ASP A 1 132 ? -1.528 5.662 -5.365 1.00 19.41 112 ASP A O 1
ATOM 694 N N . ALA A 1 133 ? -0.616 7.184 -6.785 1.00 18.58 113 ALA A N 1
ATOM 695 C CA . ALA A 1 133 ? -1.768 7.217 -7.716 1.00 20.14 113 ALA A CA 1
ATOM 696 C C . ALA A 1 133 ? -1.885 5.856 -8.440 1.00 19.92 113 ALA A C 1
ATOM 697 O O . ALA A 1 133 ? -3.003 5.371 -8.682 1.00 21.22 113 ALA A O 1
AT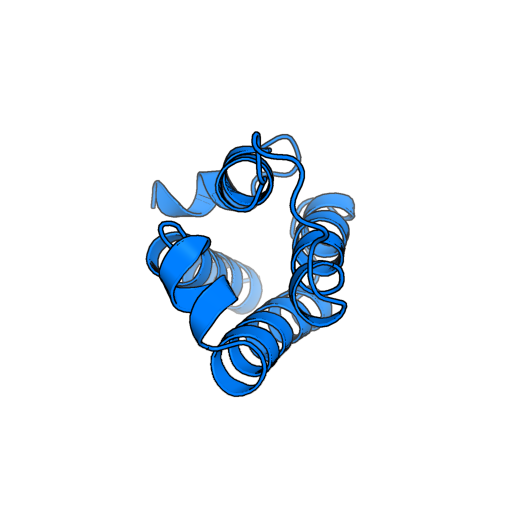OM 699 N N . TYR A 1 134 ? -0.770 5.324 -8.914 1.00 18.82 114 TYR A N 1
ATOM 700 C CA . TYR A 1 134 ? -0.762 3.975 -9.533 1.00 19.35 114 TYR A CA 1
ATOM 701 C C . TYR A 1 134 ? -1.033 2.925 -8.471 1.00 19.86 114 TYR A C 1
ATOM 702 O O . TYR A 1 134 ? -1.757 1.984 -8.774 1.00 20.47 114 TYR A O 1
ATOM 711 N N . LYS A 1 135 ? -0.505 3.066 -7.255 1.00 20.18 115 LYS A N 1
ATOM 712 C CA . LYS A 1 135 ? -0.970 2.136 -6.188 1.00 21.93 115 LYS A CA 1
ATOM 713 C C . LYS A 1 135 ? -2.496 2.144 -6.071 1.00 24.02 115 LYS A C 1
ATOM 714 O O . LYS A 1 135 ? -3.027 1.055 -6.006 1.00 25.03 115 LYS A O 1
ATOM 720 N N . GLN A 1 136 ? -3.164 3.302 -5.978 1.00 25.63 116 GLN A N 1
ATOM 721 C CA . GLN A 1 136 ? -4.644 3.402 -5.849 1.00 29.51 116 GLN A CA 1
ATOM 722 C C . GLN A 1 136 ? -5.298 2.672 -7.029 1.00 30.05 116 GLN A C 1
ATOM 723 O O . GLN A 1 136 ? -6.219 1.874 -6.825 1.00 31.22 116 GLN A O 1
ATOM 729 N N . GLN A 1 137 ? -4.863 2.975 -8.239 1.00 29.29 117 GLN A N 1
ATOM 730 C CA . GLN A 1 137 ? -5.422 2.388 -9.485 1.00 30.90 117 GLN A CA 1
ATOM 731 C C . GLN A 1 137 ? -5.282 0.859 -9.473 1.00 29.83 117 GLN A C 1
ATOM 732 O O . GLN A 1 137 ? -6.207 0.179 -9.971 1.00 30.83 117 GLN A O 1
ATOM 738 N N . LEU A 1 138 ? -4.142 0.329 -9.006 1.00 27.85 118 LEU A N 1
ATOM 739 C CA . LEU A 1 138 ? -3.941 -1.148 -8.974 1.00 28.52 118 LEU A CA 1
ATOM 740 C C . LEU A 1 138 ? -4.761 -1.786 -7.845 1.00 31.21 118 LEU A C 1
ATOM 741 O O . LEU A 1 138 ? -5.248 -2.888 -8.046 1.00 32.86 118 LEU A O 1
ATOM 746 N N . HIS A 1 139 ? -4.933 -1.096 -6.718 1.00 33.80 119 HIS A N 1
ATOM 747 C CA . HIS A 1 139 ? -5.789 -1.535 -5.584 1.00 38.02 119 HIS A CA 1
ATOM 748 C C . HIS A 1 139 ? -7.250 -1.620 -6.036 1.00 43.04 119 HIS A C 1
ATOM 749 O O . HIS A 1 139 ? -7.947 -2.572 -5.630 1.00 46.22 119 HIS A O 1
ATOM 756 N N . GLU A 1 140 ? -7.685 -0.685 -6.877 1.00 45.75 120 GLU A N 1
ATOM 757 C CA . GLU A 1 140 ? -9.068 -0.595 -7.408 1.00 50.09 120 GLU A CA 1
ATOM 758 C C . GLU A 1 140 ? -9.312 -1.691 -8.449 1.00 51.11 120 GLU A C 1
ATOM 759 O O . GLU A 1 140 ? -10.477 -2.059 -8.599 1.00 51.65 120 GLU A O 1
ATOM 765 N N . GLN A 1 141 ? -8.250 -2.141 -9.136 1.00 49.93 121 GLN A N 1
ATOM 766 C CA . GLN A 1 141 ? -8.161 -3.315 -10.059 1.00 52.19 121 GLN A CA 1
ATOM 767 C C . GLN A 1 141 ? -8.061 -2.785 -11.487 1.00 51.93 121 GLN A C 1
ATOM 768 O O . GLN A 1 141 ? -6.986 -2.298 -11.766 1.00 47.93 121 GLN A O 1
#

InterPro domains:
  IPR021597 Protein of unknown function DUF3220 [PF11516] (115-220)
  IPR038453 DUF3220 superfamily [G3DSA:1.20.58.960] (134-220)